Protein AF-A0A923TBG4-F1 (afdb_monomer_lite)

Organism: NCBI:txid1517758

Secondary structure (DSSP, 8-state):
---SPTTSSSS---------------PPPEEEEPPPSS-----STTS-------EEEE-SSS----------

pLDDT: mean 80.65, std 7.74, range [61.03, 90.62]

Sequence (72 aa):
IDTDVYAADDSRGAFRYVQFVKIYDEVAPVIEADEPEECFGGTSVTCTADLTLTFTAVDECSDVDVTLQLDA

Structure (mmCIF, N/CA/C/O backbone):
data_AF-A0A923TBG4-F1
#
_entry.id   AF-A0A923TBG4-F1
#
loop_
_atom_site.group_PDB
_atom_site.id
_atom_site.type_symbol
_atom_site.label_atom_id
_atom_site.label_alt_id
_atom_site.label_comp_id
_atom_site.label_asym_id
_atom_site.label_entity_id
_atom_site.label_seq_id
_atom_site.pdbx_PDB_ins_code
_atom_site.Cartn_x
_atom_site.Cartn_y
_atom_site.Cartn_z
_atom_site.occupancy
_atom_site.B_iso_or_equiv
_atom_site.auth_seq_id
_atom_site.auth_comp_id
_atom_site.auth_asym_id
_atom_site.auth_atom_id
_atom_site.pdbx_PDB_model_num
ATOM 1 N N . ILE A 1 1 ? 27.941 -2.037 -37.671 1.00 61.03 1 ILE A N 1
ATOM 2 C CA . ILE A 1 1 ? 27.566 -0.614 -37.519 1.00 61.03 1 ILE A CA 1
ATOM 3 C C . ILE A 1 1 ? 28.463 0.121 -38.480 1.00 61.03 1 ILE A C 1
ATOM 5 O O . ILE A 1 1 ? 29.670 -0.010 -38.337 1.00 61.03 1 ILE A O 1
ATOM 9 N N . ASP A 1 2 ? 27.872 0.736 -39.494 1.00 65.06 2 ASP A N 1
ATOM 10 C CA . ASP A 1 2 ? 28.586 1.635 -40.394 1.00 65.06 2 ASP A CA 1
ATOM 11 C C . ASP A 1 2 ? 29.078 2.850 -39.586 1.00 65.06 2 ASP A C 1
ATOM 13 O O . ASP A 1 2 ? 28.335 3.386 -38.757 1.00 65.06 2 ASP A O 1
ATOM 17 N N . THR A 1 3 ? 30.358 3.179 -39.741 1.00 72.19 3 THR A N 1
ATOM 18 C CA . THR A 1 3 ? 31.052 4.265 -39.034 1.00 72.19 3 THR A CA 1
ATOM 19 C C . THR A 1 3 ? 31.375 5.447 -39.941 1.00 72.19 3 THR A C 1
ATOM 21 O O . THR A 1 3 ? 31.973 6.414 -39.466 1.00 72.19 3 THR A O 1
ATOM 24 N N . ASP A 1 4 ? 31.010 5.376 -41.220 1.00 71.69 4 ASP A N 1
ATOM 25 C CA . ASP A 1 4 ? 31.290 6.420 -42.193 1.00 71.69 4 ASP A CA 1
ATOM 26 C C . ASP A 1 4 ? 30.353 7.630 -41.999 1.00 71.69 4 ASP A C 1
ATOM 28 O O . ASP A 1 4 ? 29.280 7.556 -41.389 1.00 71.69 4 ASP A O 1
ATOM 32 N N . VAL A 1 5 ? 30.797 8.809 -42.450 1.00 67.25 5 VAL A N 1
ATOM 33 C CA . VAL A 1 5 ? 30.011 10.052 -42.345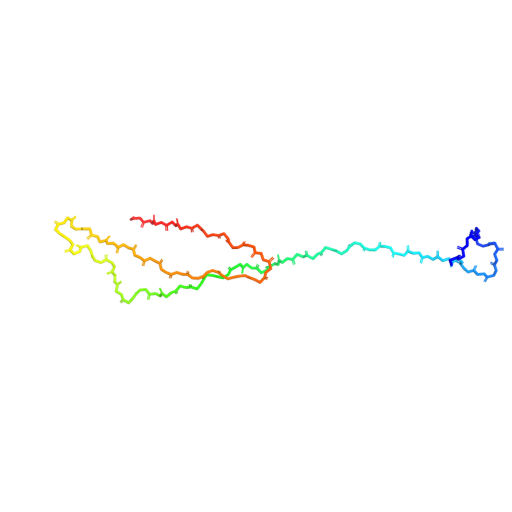 1.00 67.25 5 VAL A CA 1
ATOM 34 C C . VAL A 1 5 ? 28.808 10.021 -43.293 1.00 67.25 5 VAL A C 1
ATOM 36 O O . VAL A 1 5 ? 28.859 9.416 -44.358 1.00 67.25 5 VAL A O 1
ATOM 39 N N . TYR A 1 6 ? 27.708 10.682 -42.911 1.00 65.06 6 TYR A N 1
ATOM 40 C CA . TYR A 1 6 ? 26.461 10.688 -43.688 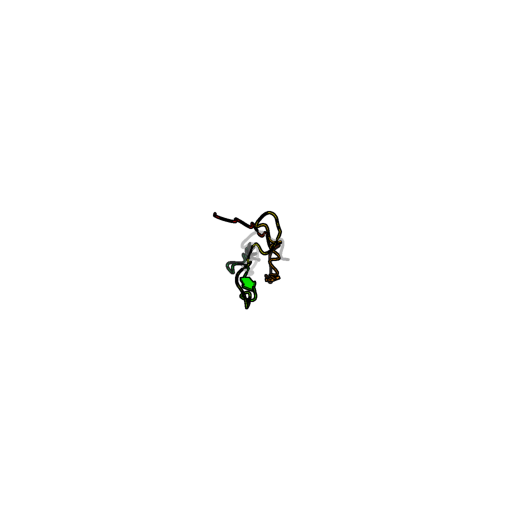1.00 65.06 6 TYR A CA 1
ATOM 41 C C . TYR A 1 6 ? 26.706 11.035 -45.168 1.00 65.06 6 TYR A C 1
ATOM 43 O O . TYR A 1 6 ? 27.273 12.087 -45.464 1.00 65.06 6 TYR A O 1
ATOM 51 N N . ALA A 1 7 ? 26.234 10.163 -46.069 1.00 66.25 7 ALA A N 1
ATOM 52 C CA . ALA A 1 7 ? 26.408 10.241 -47.525 1.00 66.25 7 ALA A CA 1
ATOM 53 C C . ALA A 1 7 ? 27.861 10.085 -48.033 1.00 66.25 7 ALA A C 1
ATOM 55 O O . ALA A 1 7 ? 28.201 10.609 -49.094 1.00 66.25 7 ALA A O 1
ATOM 56 N N . ALA A 1 8 ? 28.719 9.375 -47.289 1.00 72.25 8 ALA A N 1
ATOM 57 C CA . ALA A 1 8 ? 30.057 8.983 -47.745 1.00 72.25 8 ALA A CA 1
ATOM 58 C C . ALA A 1 8 ? 30.059 7.782 -48.707 1.00 72.25 8 ALA A C 1
ATOM 60 O O . ALA A 1 8 ? 31.049 7.575 -49.410 1.00 72.25 8 ALA A O 1
ATOM 61 N N . ASP A 1 9 ? 28.972 7.014 -48.756 1.00 73.81 9 ASP A N 1
ATOM 62 C CA . ASP A 1 9 ? 28.785 5.874 -49.648 1.00 73.81 9 ASP A CA 1
ATOM 63 C C . ASP A 1 9 ? 27.345 5.825 -50.208 1.00 73.81 9 ASP A C 1
ATOM 65 O O . ASP A 1 9 ? 26.508 6.675 -49.897 1.00 73.81 9 ASP A O 1
ATOM 69 N N . ASP A 1 10 ? 27.051 4.831 -51.056 1.00 71.62 10 ASP A N 1
ATOM 70 C CA . ASP A 1 10 ? 25.702 4.580 -51.604 1.00 71.62 10 ASP A CA 1
ATOM 71 C C . ASP A 1 10 ? 24.712 4.034 -50.544 1.00 71.62 10 ASP A C 1
ATOM 73 O O . ASP A 1 10 ? 23.584 3.642 -50.865 1.00 71.62 10 ASP A O 1
ATOM 77 N N . SER A 1 11 ? 25.102 3.999 -49.265 1.00 69.06 11 SER A N 1
ATOM 78 C CA . SER A 1 11 ? 24.218 3.678 -48.153 1.00 69.06 11 SER A CA 1
ATOM 79 C C . SER A 1 11 ? 23.565 4.948 -47.592 1.00 69.06 11 SER A C 1
ATOM 81 O O . SER A 1 11 ? 24.041 6.073 -47.731 1.00 69.06 11 SER A O 1
ATOM 83 N N . ARG A 1 12 ? 22.417 4.793 -46.925 1.00 67.88 12 ARG A N 1
ATOM 84 C CA . ARG A 1 12 ? 21.711 5.922 -46.287 1.00 67.88 12 ARG A CA 1
ATOM 85 C C . ARG A 1 12 ? 22.162 6.163 -44.838 1.00 67.88 12 ARG A C 1
ATOM 87 O O . ARG A 1 12 ? 21.472 6.884 -44.116 1.00 67.88 12 ARG A O 1
ATOM 94 N N . GLY A 1 13 ? 23.281 5.565 -44.416 1.00 68.06 13 GLY A N 1
ATOM 95 C CA . GLY A 1 13 ? 23.715 5.504 -43.019 1.00 68.06 13 GLY A CA 1
ATOM 96 C C . GLY A 1 13 ? 22.765 4.691 -42.123 1.00 68.06 13 GLY A C 1
ATOM 97 O O . GLY A 1 13 ? 21.782 4.102 -42.582 1.00 68.06 13 GLY A O 1
ATOM 98 N N . ALA A 1 14 ? 23.042 4.658 -40.815 1.00 72.94 14 ALA A N 1
ATOM 99 C CA . ALA A 1 14 ? 22.225 3.963 -39.816 1.00 72.94 14 ALA A CA 1
ATOM 100 C C . ALA A 1 14 ? 21.568 4.946 -38.831 1.00 72.94 14 ALA A C 1
ATOM 102 O O . ALA A 1 14 ? 22.248 5.733 -38.176 1.00 72.94 14 ALA A O 1
ATOM 103 N N . PHE A 1 15 ? 20.246 4.855 -38.664 1.00 73.56 15 PHE A N 1
ATOM 104 C CA . PHE A 1 15 ? 19.494 5.651 -37.690 1.00 73.56 15 PHE A CA 1
ATOM 105 C C . PHE A 1 15 ? 19.132 4.792 -36.483 1.00 73.56 15 PHE A C 1
ATOM 107 O O . PHE A 1 15 ? 18.587 3.697 -36.627 1.00 73.56 15 PHE A O 1
ATOM 114 N N . ARG A 1 16 ? 19.411 5.292 -35.278 1.00 79.25 16 ARG A N 1
ATOM 115 C CA . ARG A 1 16 ? 18.968 4.664 -34.032 1.00 79.25 16 ARG A CA 1
ATOM 116 C C . ARG A 1 16 ? 17.925 5.549 -33.375 1.00 79.25 16 ARG A C 1
ATOM 118 O O . ARG A 1 16 ? 18.233 6.654 -32.942 1.00 79.25 16 ARG A O 1
ATOM 125 N N . TYR A 1 17 ? 16.715 5.024 -33.261 1.00 82.88 17 TYR A N 1
ATOM 126 C CA . TYR A 1 17 ? 15.672 5.620 -32.440 1.00 82.88 17 TYR A CA 1
ATOM 127 C C . TYR A 1 17 ? 15.737 5.000 -31.048 1.00 82.88 17 TYR A C 1
ATOM 129 O O . TYR A 1 17 ? 15.748 3.778 -30.907 1.00 82.88 17 TYR A O 1
ATOM 137 N N . VAL A 1 18 ? 15.818 5.846 -30.025 1.00 86.56 18 VAL A N 1
ATOM 138 C CA . VAL A 1 18 ? 15.719 5.440 -28.621 1.00 86.56 18 VAL A CA 1
ATOM 139 C C . VAL A 1 18 ? 14.431 6.037 -28.082 1.00 86.56 18 VAL A C 1
ATOM 141 O O . VAL A 1 18 ? 14.256 7.253 -28.118 1.00 86.56 18 VAL A O 1
ATOM 144 N N . GLN A 1 19 ? 13.530 5.186 -27.604 1.00 86.88 19 GLN A N 1
ATOM 145 C CA . GLN A 1 19 ? 12.305 5.605 -26.937 1.00 86.88 19 GLN A CA 1
ATOM 146 C C . GLN A 1 19 ? 12.360 5.168 -25.478 1.00 86.88 19 GLN A C 1
ATOM 148 O O . GLN A 1 19 ? 12.719 4.032 -25.177 1.00 86.88 19 GLN A O 1
ATOM 153 N N . PHE A 1 20 ? 11.971 6.070 -24.583 1.00 87.75 20 PHE A N 1
ATOM 154 C CA . PHE A 1 20 ? 11.744 5.750 -23.181 1.00 87.75 20 PHE A CA 1
ATOM 155 C C . PHE A 1 20 ? 10.247 5.548 -22.979 1.00 87.75 20 PHE A C 1
ATOM 157 O O . PHE A 1 20 ? 9.467 6.481 -23.170 1.00 87.75 20 PHE A O 1
ATOM 164 N N . VAL A 1 21 ? 9.851 4.330 -22.622 1.00 88.06 21 VAL A N 1
ATOM 165 C CA . VAL A 1 21 ? 8.470 4.005 -22.257 1.00 88.06 21 VAL A CA 1
ATOM 166 C C . VAL A 1 21 ? 8.383 4.009 -20.739 1.00 88.06 21 VAL A C 1
ATOM 168 O O . VAL A 1 21 ? 9.213 3.394 -20.071 1.00 88.06 21 VAL A O 1
ATOM 171 N N . LYS A 1 22 ? 7.397 4.724 -20.201 1.00 85.88 22 LYS A N 1
ATOM 172 C CA . LYS A 1 22 ? 7.055 4.671 -18.782 1.00 85.88 22 LYS A CA 1
ATOM 173 C C . LYS A 1 22 ? 5.764 3.880 -18.644 1.00 85.88 22 LYS A C 1
ATOM 175 O O . LYS A 1 22 ? 4.820 4.140 -19.385 1.00 85.88 22 LYS A O 1
ATOM 180 N N . ILE A 1 23 ? 5.767 2.915 -17.736 1.00 82.25 23 ILE A N 1
ATOM 181 C CA . ILE A 1 23 ? 4.613 2.080 -17.415 1.00 82.25 23 ILE A CA 1
ATOM 182 C C . ILE A 1 23 ? 4.171 2.497 -16.017 1.00 82.25 23 ILE A C 1
ATOM 184 O O . ILE A 1 23 ? 5.010 2.615 -15.123 1.00 82.25 23 ILE A O 1
ATOM 188 N N . TYR A 1 24 ? 2.882 2.769 -15.874 1.00 84.19 24 TYR A N 1
ATOM 189 C CA . TYR A 1 24 ? 2.247 3.156 -14.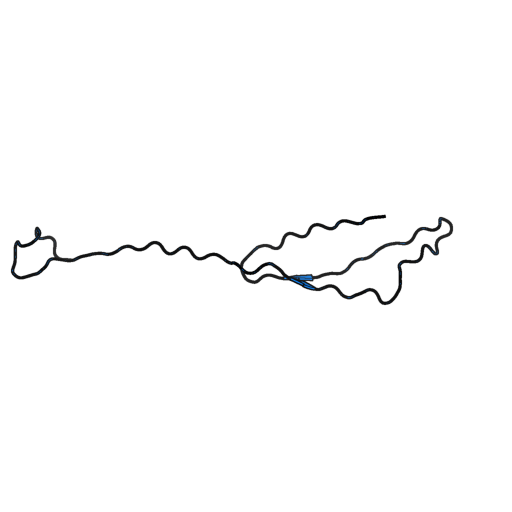622 1.00 84.19 24 TYR A CA 1
ATOM 190 C C . TYR A 1 24 ? 1.076 2.217 -14.378 1.00 84.19 24 TYR A C 1
ATOM 192 O O . TYR A 1 24 ? 0.413 1.825 -15.340 1.00 84.19 24 TYR A O 1
ATOM 200 N N . ASP A 1 25 ? 0.848 1.876 -13.115 1.00 85.06 25 ASP A N 1
ATOM 201 C CA . ASP A 1 25 ? -0.400 1.254 -12.706 1.00 85.06 25 ASP A CA 1
ATOM 202 C C . ASP A 1 25 ? -1.435 2.349 -12.421 1.00 85.06 25 ASP A C 1
ATOM 204 O O . ASP A 1 25 ? -1.143 3.336 -11.743 1.00 85.06 25 ASP A O 1
ATOM 208 N N . GLU A 1 26 ? -2.617 2.194 -13.006 1.00 85.19 26 GLU A N 1
ATOM 209 C CA . GLU A 1 26 ? -3.762 3.096 -12.843 1.00 85.19 26 GLU A CA 1
ATOM 210 C C . GLU A 1 26 ? -4.929 2.398 -12.126 1.00 85.19 26 GLU A C 1
ATOM 212 O O . GLU A 1 26 ? -6.015 2.969 -12.001 1.00 85.19 26 GLU A O 1
ATOM 217 N N . VAL A 1 27 ? -4.719 1.164 -11.661 1.00 88.50 27 VAL A N 1
ATOM 218 C CA . VAL A 1 27 ? -5.686 0.402 -10.880 1.00 88.50 27 VAL A CA 1
ATOM 219 C C . VAL A 1 27 ? -5.464 0.703 -9.402 1.00 88.50 27 VAL A C 1
ATOM 221 O O . VAL A 1 27 ? -4.345 0.714 -8.903 1.00 88.50 27 VAL A O 1
ATOM 224 N N . ALA A 1 28 ? -6.549 1.021 -8.699 1.00 87.12 28 ALA A N 1
ATOM 225 C CA . ALA A 1 28 ? -6.497 1.237 -7.261 1.00 87.12 28 ALA A CA 1
ATOM 226 C C . ALA A 1 28 ? -6.592 -0.107 -6.513 1.00 87.12 28 ALA A C 1
ATOM 228 O O . ALA A 1 28 ? -7.341 -0.982 -6.963 1.00 87.12 28 ALA A O 1
ATOM 229 N N . PRO A 1 29 ? -5.938 -0.243 -5.344 1.00 90.19 29 PRO A N 1
ATOM 230 C CA . PRO A 1 29 ? -6.109 -1.402 -4.477 1.00 90.19 29 PRO A CA 1
ATOM 231 C C . PRO A 1 29 ? -7.569 -1.611 -4.069 1.00 90.19 29 PRO A C 1
ATOM 233 O O . PRO A 1 29 ? -8.321 -0.652 -3.866 1.00 90.19 29 PRO A O 1
ATOM 236 N N . VAL A 1 30 ? -7.960 -2.872 -3.893 1.00 90.19 30 VAL A N 1
ATOM 237 C CA . VAL A 1 30 ? -9.317 -3.253 -3.480 1.00 90.19 30 VAL A CA 1
ATOM 238 C C . VAL A 1 30 ? -9.298 -3.739 -2.034 1.00 90.19 30 VAL A C 1
ATOM 240 O O . VAL A 1 30 ? -8.434 -4.529 -1.655 1.00 90.19 30 VAL A O 1
ATOM 243 N N . ILE A 1 31 ? -10.262 -3.274 -1.232 1.00 90.31 31 ILE A N 1
ATOM 244 C CA . ILE A 1 31 ? -10.503 -3.764 0.130 1.00 90.31 31 ILE A CA 1
ATOM 245 C C . ILE A 1 31 ? -11.694 -4.717 0.094 1.00 90.31 31 ILE A C 1
ATOM 247 O O . ILE A 1 31 ? -12.806 -4.318 -0.248 1.00 90.31 31 ILE A O 1
ATOM 251 N N . GLU A 1 32 ? -11.458 -5.960 0.490 1.00 89.12 32 GLU A N 1
ATOM 252 C CA . GLU A 1 32 ? -12.487 -6.968 0.708 1.00 89.12 32 GLU A CA 1
ATOM 253 C C . GLU A 1 32 ? -12.671 -7.159 2.216 1.00 89.12 32 GLU A C 1
ATOM 255 O O . GLU A 1 32 ? -11.728 -7.491 2.941 1.00 89.12 32 GLU A O 1
ATOM 260 N N . ALA A 1 33 ? -13.884 -6.911 2.701 1.00 86.25 33 ALA A N 1
ATOM 261 C CA . ALA A 1 33 ? -14.248 -7.069 4.101 1.00 86.25 33 ALA A CA 1
ATOM 262 C C . ALA A 1 33 ? -15.600 -7.771 4.193 1.00 86.25 33 ALA A C 1
ATOM 264 O O . ALA A 1 33 ? -16.521 -7.450 3.438 1.00 86.25 33 ALA A O 1
ATOM 265 N N . ASP A 1 34 ? -15.711 -8.697 5.137 1.00 84.25 34 ASP A N 1
ATOM 266 C CA . ASP A 1 34 ? -16.986 -9.318 5.460 1.00 84.25 34 ASP A CA 1
ATOM 267 C C . ASP A 1 34 ? -17.793 -8.375 6.356 1.00 84.25 34 ASP A C 1
ATOM 269 O O . ASP A 1 34 ? -17.282 -7.826 7.339 1.00 84.25 34 ASP A O 1
ATOM 273 N N . GLU A 1 35 ? -19.065 -8.178 6.012 1.00 79.44 35 GLU A N 1
ATOM 274 C CA . GLU A 1 35 ? -19.981 -7.436 6.871 1.00 79.44 35 GLU A CA 1
ATOM 275 C C . GLU A 1 35 ? -20.227 -8.249 8.155 1.00 79.44 35 GLU A C 1
ATOM 277 O O . GLU A 1 35 ? -20.542 -9.441 8.074 1.00 79.44 35 GLU A O 1
ATOM 282 N N . PRO A 1 36 ? -20.069 -7.652 9.350 1.00 78.00 36 PRO A N 1
ATOM 283 C CA . PRO A 1 36 ? -20.340 -8.362 10.592 1.00 78.00 36 PRO A CA 1
ATOM 284 C C . PRO A 1 36 ? -21.828 -8.729 10.684 1.00 78.00 36 PRO A C 1
ATOM 286 O O . PRO A 1 36 ? -22.693 -7.881 10.485 1.00 78.00 36 PRO A O 1
ATOM 289 N N . GLU A 1 37 ? -22.127 -9.985 11.032 1.00 77.94 37 GLU A N 1
ATOM 290 C CA . GLU A 1 37 ? -23.510 -10.488 11.147 1.00 77.94 37 GLU A CA 1
ATOM 291 C C . GLU A 1 37 ? -24.320 -9.784 12.249 1.00 77.94 37 GLU A C 1
ATOM 293 O O . GLU A 1 37 ? -25.546 -9.724 12.186 1.00 77.94 37 GLU A O 1
ATOM 298 N N . GLU A 1 38 ? -23.637 -9.245 13.260 1.00 74.44 38 GLU A N 1
ATOM 299 C CA . GLU A 1 38 ? -24.240 -8.622 14.434 1.00 74.44 38 GLU A CA 1
ATOM 300 C C . GLU A 1 38 ? -23.555 -7.290 14.752 1.00 74.44 38 GLU A C 1
ATOM 302 O O . GLU A 1 38 ? -22.340 -7.127 14.602 1.00 74.44 38 GLU A O 1
ATOM 307 N N . CYS A 1 39 ? -24.332 -6.333 15.259 1.00 74.06 39 CYS A N 1
ATOM 308 C CA . CYS A 1 39 ? -23.790 -5.078 15.767 1.00 74.06 39 CYS A CA 1
ATOM 309 C C . CYS A 1 39 ? -22.943 -5.320 17.031 1.00 74.06 39 CYS A C 1
ATOM 311 O O . CYS A 1 39 ? -23.311 -6.113 17.900 1.00 74.06 39 CYS A O 1
ATOM 313 N N . PHE A 1 40 ? -21.848 -4.569 17.193 1.00 76.44 40 PHE A N 1
ATOM 314 C CA . PHE A 1 40 ? -20.990 -4.642 18.381 1.00 76.44 40 PHE A CA 1
ATOM 315 C C . PHE A 1 40 ? -21.708 -4.058 19.610 1.00 76.44 40 PHE A C 1
ATOM 317 O O . PHE A 1 40 ? -21.679 -2.855 19.870 1.00 76.44 40 PHE A O 1
ATOM 324 N N . GLY A 1 41 ? -22.402 -4.914 20.360 1.00 76.56 41 GLY A N 1
ATOM 325 C CA . GLY A 1 41 ? -23.125 -4.535 21.571 1.00 76.56 41 GLY A CA 1
ATOM 326 C C . GLY A 1 41 ? -22.217 -4.492 22.799 1.00 76.56 41 GLY A C 1
ATOM 327 O O . GLY A 1 41 ? -21.587 -5.489 23.141 1.00 76.56 41 GLY A O 1
ATOM 328 N N . GLY A 1 42 ? -22.197 -3.359 23.508 1.00 76.44 42 GLY A N 1
ATOM 329 C CA . GLY A 1 42 ? -21.501 -3.183 24.789 1.00 76.44 42 GLY A CA 1
ATOM 330 C C . GLY A 1 42 ? -22.133 -3.985 25.927 1.00 76.44 42 GLY A C 1
ATOM 331 O O . GLY A 1 42 ? -22.793 -3.410 26.786 1.00 76.44 42 GLY A O 1
ATOM 332 N N . THR A 1 43 ? -21.964 -5.309 25.942 1.00 76.44 43 THR A N 1
ATOM 333 C CA . THR A 1 43 ? -22.591 -6.202 26.936 1.00 76.44 43 THR A CA 1
ATOM 334 C C . THR A 1 43 ? -21.819 -6.302 28.253 1.00 76.44 43 THR A C 1
ATOM 336 O O . THR A 1 43 ? -22.210 -7.065 29.138 1.00 76.44 43 THR A O 1
ATOM 339 N N . SER A 1 44 ? -20.702 -5.584 28.398 1.00 79.75 44 SER A N 1
ATOM 340 C CA . SER A 1 44 ? -19.923 -5.595 29.635 1.00 79.75 44 SER A CA 1
ATOM 341 C C . SER A 1 44 ? -20.605 -4.794 30.752 1.00 79.75 44 SER A C 1
ATOM 343 O O . SER A 1 44 ? -21.453 -3.935 30.514 1.00 79.75 44 SER A O 1
ATOM 345 N N . VAL A 1 45 ? -20.178 -5.025 31.999 1.00 80.19 45 VAL A N 1
ATOM 346 C CA . VAL A 1 45 ? -20.603 -4.240 33.178 1.00 80.19 45 VAL A CA 1
ATOM 347 C C . VAL A 1 45 ? -20.331 -2.737 33.018 1.00 80.19 45 VAL A C 1
ATOM 349 O O . VAL A 1 45 ? -20.984 -1.922 33.665 1.00 80.19 45 VAL A O 1
ATOM 352 N N . THR A 1 46 ? -19.384 -2.368 32.154 1.00 84.62 46 THR A N 1
ATOM 353 C CA . THR A 1 46 ? -19.021 -0.982 31.845 1.00 84.62 46 THR A CA 1
ATOM 354 C C . THR A 1 46 ? -19.629 -0.476 30.535 1.00 84.62 46 THR A C 1
ATOM 356 O O . THR A 1 46 ? -19.233 0.592 30.078 1.00 84.62 46 THR A O 1
ATOM 359 N N . CYS A 1 47 ? -20.560 -1.214 29.918 1.00 80.00 47 CYS A N 1
ATOM 360 C CA . CYS A 1 47 ? -21.129 -0.909 28.598 1.00 80.00 47 CYS A CA 1
ATOM 361 C C . CYS A 1 47 ? -20.070 -0.799 27.481 1.00 80.00 47 CYS A C 1
ATOM 363 O O . CYS A 1 47 ? -20.206 -0.003 26.556 1.00 80.00 47 CYS A O 1
ATOM 365 N N . THR A 1 48 ? -18.998 -1.584 27.574 1.00 81.19 48 THR A N 1
ATOM 366 C CA . THR A 1 48 ? -17.917 -1.666 26.580 1.00 81.19 48 THR A CA 1
ATOM 367 C C . THR A 1 48 ? -17.984 -2.982 25.808 1.00 81.19 48 THR A C 1
ATOM 369 O O . THR A 1 48 ? -18.477 -3.987 26.326 1.00 81.19 48 THR A O 1
ATOM 372 N N . ALA A 1 49 ? -17.479 -2.973 24.577 1.00 82.12 49 ALA A N 1
ATOM 373 C CA . ALA A 1 49 ? -17.294 -4.155 23.742 1.00 82.12 49 ALA A CA 1
ATOM 374 C C . ALA A 1 49 ? -15.962 -4.068 22.998 1.00 82.12 49 ALA A C 1
ATOM 376 O O . ALA A 1 49 ? -15.504 -2.970 22.676 1.00 82.12 49 ALA A O 1
ATOM 377 N N . ASP A 1 50 ? -15.378 -5.227 22.712 1.00 81.00 50 ASP A N 1
ATOM 378 C CA . ASP A 1 50 ? -14.213 -5.330 21.844 1.00 81.00 50 ASP A CA 1
ATOM 379 C C . ASP A 1 50 ? -14.669 -5.326 20.378 1.00 81.00 50 ASP A C 1
ATOM 381 O O . ASP A 1 50 ? -15.529 -6.112 19.976 1.00 81.00 50 ASP A O 1
ATOM 385 N N . LEU A 1 51 ? -14.085 -4.432 19.577 1.00 80.25 51 LEU A N 1
ATOM 386 C CA . LEU A 1 51 ? -14.314 -4.326 18.138 1.00 80.25 51 LEU A CA 1
ATOM 387 C C . LEU A 1 51 ? -13.182 -5.044 17.400 1.00 80.25 51 LEU A C 1
ATOM 389 O O . LEU A 1 51 ? -12.023 -4.645 17.507 1.00 80.25 51 LEU A O 1
ATOM 393 N N . THR A 1 52 ? -13.516 -6.079 16.632 1.00 83.12 52 THR A N 1
ATOM 394 C CA . THR A 1 52 ? -12.565 -6.759 15.741 1.00 83.12 52 THR A CA 1
ATOM 395 C C . THR A 1 52 ? -13.020 -6.583 14.301 1.00 83.12 52 THR A C 1
ATOM 397 O O . THR A 1 52 ? -14.079 -7.078 13.925 1.00 83.12 52 THR A O 1
ATOM 400 N N . LEU A 1 53 ? -12.217 -5.880 13.502 1.00 82.62 53 LEU A N 1
ATOM 401 C CA . LEU A 1 53 ? -12.437 -5.693 12.069 1.00 82.62 53 LEU A CA 1
ATOM 402 C C . LEU A 1 53 ? -11.429 -6.546 11.303 1.00 82.62 53 LEU A C 1
ATOM 404 O O . LEU A 1 53 ? -10.224 -6.411 11.511 1.00 82.62 53 LEU A O 1
ATOM 408 N N . THR A 1 54 ? -11.925 -7.418 10.429 1.00 86.94 54 THR A N 1
ATOM 409 C CA . THR A 1 54 ? -11.091 -8.270 9.574 1.00 86.94 54 THR A CA 1
ATOM 410 C C . THR A 1 54 ? -11.330 -7.882 8.125 1.00 86.94 54 THR A C 1
ATOM 412 O O . THR A 1 54 ? -12.467 -7.890 7.666 1.00 86.94 54 THR A O 1
ATOM 415 N N . PHE A 1 55 ? -10.267 -7.518 7.415 1.00 89.25 55 PHE A N 1
ATOM 416 C CA . PHE A 1 55 ? -10.316 -7.176 5.998 1.00 89.25 55 PHE A CA 1
ATOM 417 C C . PHE A 1 55 ? -9.024 -7.618 5.314 1.00 89.25 55 PHE A C 1
ATOM 419 O O . PHE A 1 55 ? -7.980 -7.755 5.957 1.00 89.25 55 PHE A O 1
ATOM 426 N N . THR A 1 56 ? -9.099 -7.812 4.002 1.00 90.50 56 THR A N 1
ATOM 427 C CA . THR A 1 56 ? -7.945 -8.065 3.139 1.00 90.50 56 THR A CA 1
ATOM 428 C C . THR A 1 56 ? -7.868 -6.953 2.111 1.00 90.50 56 THR A C 1
ATOM 430 O O . THR A 1 56 ? -8.879 -6.576 1.524 1.00 90.50 56 THR A O 1
ATOM 433 N N . ALA A 1 57 ? -6.673 -6.414 1.900 1.00 90.62 57 ALA A N 1
ATOM 434 C CA . ALA A 1 57 ? -6.435 -5.421 0.868 1.00 90.62 57 ALA A CA 1
ATOM 435 C C . ALA A 1 57 ? -5.447 -5.999 -0.152 1.00 90.62 57 ALA A C 1
ATOM 437 O O . ALA A 1 57 ? -4.408 -6.540 0.233 1.00 90.62 57 ALA A O 1
ATOM 438 N N . VAL A 1 58 ? -5.810 -5.947 -1.432 1.00 90.50 58 VAL A N 1
ATOM 439 C CA . VAL A 1 58 ? -5.094 -6.621 -2.525 1.00 90.50 58 VAL A CA 1
ATOM 440 C C . VAL A 1 58 ? -4.834 -5.662 -3.675 1.00 90.50 58 VAL A C 1
ATOM 442 O O . VAL A 1 58 ? -5.704 -4.873 -4.046 1.00 90.50 58 VAL A O 1
ATOM 445 N N . ASP A 1 59 ? -3.633 -5.772 -4.238 1.00 90.62 59 ASP A N 1
ATOM 446 C CA . ASP A 1 59 ? -3.216 -5.091 -5.457 1.00 90.62 59 ASP A CA 1
ATOM 447 C C . ASP A 1 59 ? -2.155 -5.916 -6.210 1.00 90.62 59 ASP A C 1
ATOM 449 O O . ASP A 1 59 ? -1.445 -6.724 -5.604 1.00 90.62 59 ASP A O 1
ATOM 453 N N . GLU A 1 60 ? -2.078 -5.759 -7.534 1.00 86.50 60 GLU A N 1
ATOM 454 C CA . GLU A 1 60 ? -1.199 -6.563 -8.397 1.00 86.50 60 GLU A CA 1
ATOM 455 C C . GLU A 1 60 ? 0.201 -5.950 -8.553 1.00 86.50 60 GLU A C 1
ATOM 457 O O . GLU A 1 60 ? 1.178 -6.691 -8.695 1.00 86.50 60 GLU A O 1
ATOM 462 N N . CYS A 1 61 ? 0.320 -4.617 -8.534 1.00 83.44 61 CYS A N 1
ATOM 463 C CA . CYS A 1 61 ? 1.558 -3.935 -8.928 1.00 83.44 61 CYS A CA 1
ATOM 464 C C . CYS A 1 61 ? 2.101 -2.919 -7.910 1.00 83.44 61 CYS A C 1
ATOM 466 O O . CYS A 1 61 ? 3.206 -2.408 -8.130 1.00 83.44 61 CYS A O 1
ATOM 468 N N . SER A 1 62 ? 1.395 -2.626 -6.814 1.00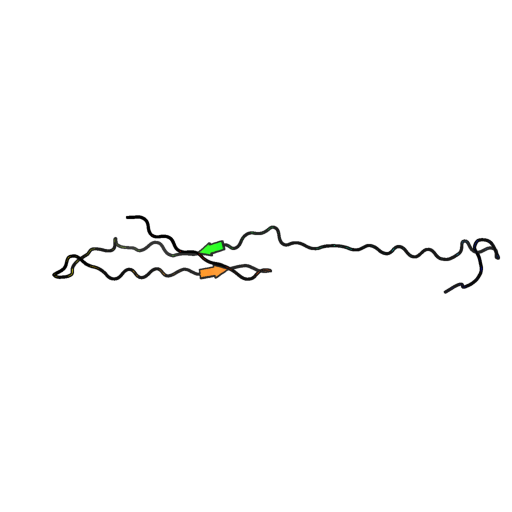 84.06 62 SER A N 1
ATOM 469 C CA . SER A 1 62 ? 1.846 -1.687 -5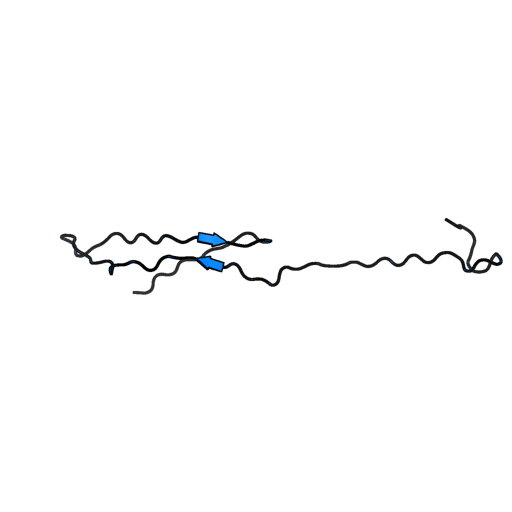.782 1.00 84.06 62 SER A CA 1
ATOM 470 C C . SER A 1 62 ? 1.673 -2.207 -4.350 1.00 84.06 62 SER A C 1
ATOM 472 O O . SER A 1 62 ? 0.917 -3.139 -4.074 1.00 84.06 62 SER A O 1
ATOM 474 N N . ASP A 1 63 ? 2.436 -1.615 -3.426 1.00 85.69 63 ASP A N 1
ATOM 475 C CA . ASP A 1 63 ? 2.291 -1.886 -1.998 1.00 85.69 63 ASP A CA 1
ATOM 476 C C . ASP A 1 63 ? 1.001 -1.243 -1.477 1.00 85.69 63 ASP A C 1
ATOM 478 O O . ASP A 1 63 ? 0.730 -0.064 -1.722 1.00 85.69 63 ASP A O 1
ATOM 482 N N . VAL A 1 64 ? 0.221 -2.009 -0.716 1.00 88.62 64 VAL A N 1
ATOM 483 C CA . VAL A 1 64 ? -1.073 -1.553 -0.207 1.00 88.62 64 VAL A CA 1
ATOM 484 C C . VAL A 1 64 ? -0.907 -0.823 1.126 1.00 88.62 64 VAL A C 1
ATOM 486 O O . VAL A 1 64 ? -0.398 -1.388 2.095 1.00 88.62 64 VAL A O 1
ATOM 489 N N . ASP A 1 65 ? -1.389 0.418 1.191 1.00 88.31 65 ASP A N 1
ATOM 490 C CA . ASP A 1 65 ? -1.480 1.214 2.418 1.00 88.31 65 ASP A CA 1
ATOM 491 C C . ASP A 1 65 ? -2.948 1.317 2.856 1.00 88.31 65 ASP A C 1
ATOM 493 O O . ASP A 1 65 ? -3.824 1.655 2.055 1.00 88.31 65 ASP A O 1
ATOM 497 N N . VAL A 1 66 ? -3.228 0.996 4.122 1.00 87.50 66 VAL A N 1
ATOM 498 C CA . VAL A 1 66 ? -4.585 1.020 4.677 1.00 87.50 66 VAL A CA 1
ATOM 499 C C . VAL A 1 66 ? -4.640 1.918 5.902 1.00 87.50 66 VAL A C 1
ATOM 501 O O . VAL A 1 66 ? -3.940 1.704 6.891 1.00 87.50 66 VAL A O 1
ATOM 504 N N . THR A 1 67 ? -5.555 2.886 5.867 1.00 88.81 67 THR A N 1
ATOM 505 C CA . THR A 1 67 ? -5.887 3.750 7.004 1.00 88.81 67 THR A CA 1
ATOM 506 C C . THR A 1 67 ? -7.289 3.424 7.511 1.00 88.81 67 THR A C 1
ATOM 508 O O . THR A 1 67 ? -8.252 3.460 6.749 1.00 88.81 67 THR A O 1
ATOM 511 N N . LEU A 1 68 ? -7.410 3.136 8.810 1.00 84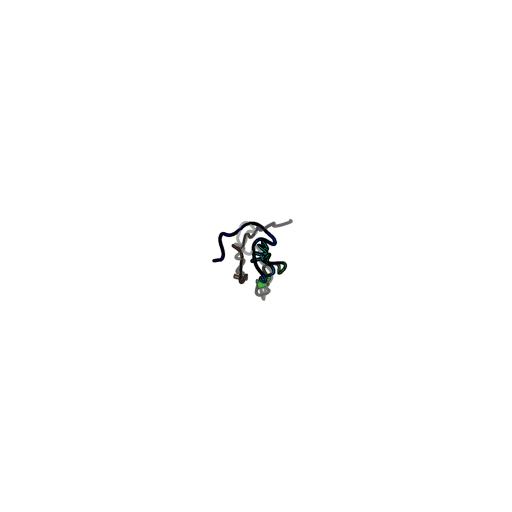.69 68 LEU A N 1
ATOM 512 C CA . LEU A 1 68 ? -8.692 2.912 9.479 1.00 84.69 68 LEU A CA 1
ATOM 513 C C . LEU A 1 68 ? -9.120 4.172 10.241 1.00 84.69 68 LEU A C 1
ATOM 515 O O . LEU A 1 68 ? -8.355 4.698 11.050 1.00 84.69 68 LEU A O 1
ATOM 519 N N . GLN A 1 69 ? -10.361 4.610 10.033 1.00 86.19 69 GLN A N 1
ATOM 520 C CA . GLN A 1 69 ? -10.995 5.672 10.812 1.00 86.19 69 GLN A CA 1
ATOM 521 C C . GLN A 1 69 ? -12.310 5.159 11.402 1.00 86.19 69 GLN A C 1
ATOM 523 O O . GLN A 1 69 ? -13.148 4.621 10.683 1.00 86.19 69 GLN A O 1
ATOM 528 N N . LEU A 1 70 ? -12.484 5.347 12.711 1.00 81.81 70 LEU A N 1
ATOM 529 C CA . LEU A 1 70 ? -13.737 5.095 13.420 1.00 81.81 70 LEU A CA 1
ATOM 530 C C . LEU A 1 70 ? -14.365 6.449 13.755 1.00 81.81 70 LEU A C 1
ATOM 532 O O . LEU A 1 70 ? -13.696 7.293 14.352 1.00 81.81 70 LEU A O 1
ATOM 536 N N . ASP A 1 71 ? -15.615 6.652 13.350 1.00 77.12 71 ASP A N 1
ATOM 537 C CA . ASP A 1 71 ? -16.420 7.808 13.754 1.00 77.12 71 ASP A CA 1
ATOM 538 C C . ASP A 1 71 ? -17.459 7.360 14.791 1.00 77.12 71 ASP A C 1
ATOM 540 O O . ASP A 1 71 ? -17.900 6.207 14.756 1.00 77.12 71 ASP A O 1
ATOM 544 N N . ALA A 1 72 ? -17.778 8.237 15.742 1.00 63.31 72 ALA A N 1
ATOM 545 C CA . ALA A 1 72 ? -18.570 7.929 16.937 1.00 63.31 72 ALA A CA 1
ATOM 546 C C . ALA A 1 72 ? -19.967 8.558 16.902 1.00 63.31 72 ALA A C 1
ATOM 548 O O . ALA A 1 72 ? -20.093 9.716 16.443 1.00 63.31 72 ALA A O 1
#

Radius of gyration: 30.46 Å; chains: 1; bounding box: 56×21×85 Å

Foldseek 3Di:
DDPDDQPPDPDRDDDDDDDDDDDDDPDDKDKAFDDDPDDFFQPDPVRDGDDDTDIDIDDDPDDDDDDDDDDD